Protein AF-A0A927RQB7-F1 (afdb_monomer)

Foldseek 3Di:
DLVVVVVVLLVVLLVCCLVVVQSLVSLVVSVVVVPDQLVVSVVVSVVSCVVSVVVVVVVCVVVVVDPPPCVCVVVVVVVVVVVVVVVVVVPDDSVVVVVVVVVVVVVVVVVVVVVVVVVVVVVVVVVVVVVVVVVVVVVVPD

Sequence (142 aa):
MKIFLTILFGFVAGVVGGMGMGGGTFLIPLFQFLNYSQKSIQAANLISFLPMAVLALVLHFKNGLVKTKGVGYIIVPAVILSVVGALVTNSVKPRVLKICFGFFFLAMGVFELINSIKNIKNQSKMGKKQGKKDKKQQKNKG

Secondary structure (DSSP, 8-state):
-HHHHHHHHHHHHHHHIIIII-THHHHHHHHHTTT--HHHHHHHHHHHHHHHHHHHHHHHHHTT----TTTHHHHHHHHHHHHHHHHHHHHS-HHHHHHHHHHHHHHHHHHHHHHHHHHHHHHHHHHHHHHHHHHHHHTT--

Structure (mmCIF, N/CA/C/O backbone):
data_AF-A0A927RQB7-F1
#
_entry.id   AF-A0A927RQB7-F1
#
loop_
_atom_site.group_PDB
_atom_site.id
_atom_site.type_symbol
_atom_site.label_atom_id
_atom_site.label_alt_id
_atom_site.label_comp_id
_atom_site.label_asym_id
_atom_site.label_entity_id
_atom_site.label_seq_id
_atom_site.pdbx_PDB_ins_code
_atom_site.Cartn_x
_atom_site.Cartn_y
_atom_site.Cartn_z
_atom_site.occupancy
_atom_site.B_iso_or_equiv
_atom_site.auth_seq_id
_atom_site.auth_comp_id
_atom_site.auth_asym_id
_atom_site.auth_atom_id
_atom_site.pdbx_PDB_model_num
ATOM 1 N N . MET A 1 1 ? 26.506 -1.624 2.181 1.00 55.53 1 MET A N 1
ATOM 2 C CA . MET A 1 1 ? 25.748 -0.495 2.778 1.00 55.53 1 MET A CA 1
ATOM 3 C C . MET A 1 1 ? 24.272 -0.427 2.359 1.00 55.53 1 MET A C 1
ATOM 5 O O . MET A 1 1 ? 23.449 -0.115 3.205 1.00 55.53 1 MET A O 1
ATOM 9 N N . LYS A 1 2 ? 23.895 -0.762 1.110 1.00 55.78 2 LYS A N 1
ATOM 10 C CA . LYS A 1 2 ? 22.492 -0.698 0.634 1.00 55.78 2 LYS A CA 1
ATOM 11 C C . LYS A 1 2 ? 21.515 -1.618 1.393 1.00 55.78 2 LYS A C 1
ATOM 13 O O . LYS A 1 2 ? 20.411 -1.191 1.693 1.00 55.78 2 LYS A O 1
ATOM 18 N N . ILE A 1 3 ? 21.947 -2.830 1.762 1.00 64.19 3 ILE A N 1
ATOM 19 C CA . ILE A 1 3 ? 21.092 -3.835 2.422 1.00 64.19 3 ILE A CA 1
ATOM 20 C C . ILE A 1 3 ? 20.639 -3.412 3.831 1.00 64.19 3 ILE A C 1
ATOM 22 O O . ILE A 1 3 ? 19.503 -3.657 4.218 1.00 64.19 3 ILE A O 1
ATOM 26 N N . PHE A 1 4 ? 21.506 -2.716 4.575 1.00 70.69 4 PHE A N 1
ATOM 27 C CA . PHE A 1 4 ? 21.216 -2.254 5.933 1.00 70.69 4 PHE A CA 1
ATOM 28 C C . PHE A 1 4 ? 20.151 -1.148 5.927 1.00 70.69 4 PHE A C 1
ATOM 30 O O . PHE A 1 4 ? 19.220 -1.175 6.726 1.00 70.69 4 PHE A O 1
ATOM 37 N N . LEU A 1 5 ? 20.224 -0.233 4.951 1.00 64.69 5 LEU A N 1
ATOM 38 C CA . LEU A 1 5 ? 19.172 0.756 4.703 1.00 64.69 5 LEU A CA 1
ATOM 39 C C . LEU A 1 5 ? 17.845 0.082 4.332 1.00 64.69 5 LEU A C 1
ATOM 41 O O . LEU A 1 5 ? 16.802 0.474 4.845 1.00 64.69 5 LEU A O 1
ATOM 45 N N . THR A 1 6 ? 17.863 -0.946 3.478 1.00 63.22 6 THR A N 1
ATOM 46 C CA . THR A 1 6 ? 16.637 -1.660 3.087 1.00 63.22 6 THR A CA 1
ATOM 47 C C . THR A 1 6 ? 15.944 -2.304 4.286 1.00 63.22 6 THR A C 1
ATOM 49 O O . THR A 1 6 ? 14.725 -2.206 4.403 1.00 63.22 6 THR A O 1
ATOM 52 N N . ILE A 1 7 ? 16.710 -2.908 5.197 1.00 67.50 7 ILE A N 1
ATOM 53 C CA . ILE A 1 7 ? 16.171 -3.519 6.418 1.00 67.50 7 ILE A CA 1
ATOM 54 C C . ILE A 1 7 ? 15.595 -2.449 7.352 1.00 67.50 7 ILE A C 1
ATOM 56 O O . ILE A 1 7 ? 14.472 -2.600 7.828 1.00 67.50 7 ILE A O 1
ATOM 60 N N . LEU A 1 8 ? 16.314 -1.342 7.567 1.00 70.06 8 LEU A N 1
ATOM 61 C CA . LEU A 1 8 ? 15.872 -0.269 8.461 1.00 70.06 8 LEU A CA 1
ATOM 62 C C . LEU A 1 8 ? 14.584 0.406 7.963 1.00 70.06 8 LEU A C 1
ATOM 64 O O . LEU A 1 8 ? 13.637 0.589 8.725 1.00 70.06 8 LEU A O 1
ATOM 68 N N . PHE A 1 9 ? 14.508 0.728 6.673 1.00 65.62 9 PHE A N 1
ATOM 69 C CA . PHE A 1 9 ? 13.298 1.305 6.089 1.00 65.62 9 PHE A CA 1
ATOM 70 C C . PHE A 1 9 ? 12.160 0.288 5.964 1.00 65.62 9 PHE A C 1
ATOM 72 O O . PHE A 1 9 ? 11.005 0.664 6.140 1.00 65.62 9 PHE A O 1
ATOM 79 N N . GLY A 1 10 ? 12.463 -0.990 5.708 1.00 65.62 10 GLY A N 1
ATOM 80 C CA . GLY A 1 10 ? 11.477 -2.071 5.749 1.00 65.62 10 GLY A CA 1
ATOM 81 C C . GLY A 1 10 ? 10.854 -2.222 7.137 1.00 65.62 10 GLY A C 1
ATOM 82 O O . GLY A 1 10 ? 9.639 -2.366 7.251 1.00 65.62 10 GLY A O 1
ATOM 83 N N . PHE A 1 11 ? 11.661 -2.087 8.192 1.00 68.81 11 PHE A N 1
ATOM 84 C CA . PHE A 1 11 ? 11.192 -2.086 9.574 1.00 68.81 11 PHE A CA 1
ATOM 85 C C . PHE A 1 11 ? 10.286 -0.884 9.869 1.00 68.81 11 PHE A C 1
ATOM 87 O O . PHE A 1 11 ? 9.163 -1.064 10.333 1.00 68.81 11 PHE A O 1
ATOM 94 N N . VAL A 1 12 ? 10.717 0.335 9.525 1.00 67.56 12 VAL A N 1
ATOM 95 C CA . VAL A 1 12 ? 9.906 1.554 9.715 1.00 67.56 12 VAL A CA 1
ATOM 96 C C . VAL A 1 12 ? 8.596 1.478 8.926 1.00 67.56 12 VAL A C 1
ATOM 98 O O . VAL A 1 12 ? 7.534 1.786 9.462 1.00 67.56 12 VAL A O 1
ATOM 101 N N . ALA A 1 13 ? 8.641 1.013 7.678 1.00 64.31 13 ALA A N 1
ATOM 102 C CA . ALA A 1 13 ? 7.450 0.824 6.859 1.00 64.31 13 ALA A CA 1
ATOM 103 C C . ALA A 1 13 ? 6.517 -0.260 7.416 1.00 64.31 13 ALA A C 1
ATOM 105 O O . ALA A 1 13 ? 5.301 -0.111 7.325 1.00 64.31 13 ALA A O 1
ATOM 106 N N . GLY A 1 14 ? 7.062 -1.318 8.021 1.00 63.66 14 GLY A N 1
ATOM 107 C CA . GLY A 1 14 ? 6.291 -2.341 8.724 1.00 63.66 14 GLY A CA 1
ATOM 108 C C . GLY A 1 14 ? 5.595 -1.797 9.973 1.00 63.66 14 GLY A C 1
ATOM 109 O O . GLY A 1 14 ? 4.418 -2.079 10.177 1.00 63.66 14 GLY A O 1
ATOM 110 N N . VAL A 1 15 ? 6.275 -0.962 10.766 1.00 67.88 15 VAL A N 1
ATOM 111 C CA . VAL A 1 15 ? 5.695 -0.313 11.957 1.00 67.88 15 VAL A CA 1
ATOM 112 C C . VAL A 1 15 ? 4.596 0.676 11.562 1.00 67.88 15 VAL A C 1
ATOM 114 O O . VAL A 1 15 ? 3.474 0.578 12.052 1.00 67.88 15 VAL A O 1
ATOM 117 N N . VAL A 1 16 ? 4.880 1.588 10.626 1.00 64.31 16 VAL A N 1
ATOM 118 C CA . VAL A 1 16 ? 3.905 2.580 10.131 1.00 64.31 16 VAL A CA 1
ATOM 119 C C . VAL A 1 16 ? 2.745 1.901 9.400 1.00 64.31 16 VAL A C 1
ATOM 121 O O . VAL A 1 16 ? 1.589 2.302 9.545 1.00 64.31 16 VAL A O 1
ATOM 124 N N . GLY A 1 17 ? 3.044 0.836 8.653 1.00 64.12 17 GLY A N 1
ATOM 125 C CA . GLY A 1 17 ? 2.049 -0.051 8.073 1.00 64.12 17 GLY A CA 1
ATOM 126 C C . GLY A 1 17 ? 1.148 -0.618 9.155 1.00 64.12 17 GLY A C 1
ATOM 127 O O . GLY A 1 17 ? -0.047 -0.352 9.116 1.00 64.12 17 GLY A O 1
ATOM 128 N N . GLY A 1 18 ? 1.721 -1.292 10.155 1.00 60.34 18 GLY A N 1
ATOM 129 C CA . GLY A 1 18 ? 1.033 -1.878 11.309 1.00 60.34 18 GLY A CA 1
ATOM 130 C C . GLY A 1 18 ? 0.120 -0.912 12.070 1.00 60.34 18 GLY A C 1
ATOM 131 O O . GLY A 1 18 ? -0.908 -1.333 12.592 1.00 60.34 18 GLY A O 1
ATOM 132 N N . MET A 1 19 ? 0.432 0.388 12.064 1.00 66.19 19 MET A N 1
ATOM 133 C CA . MET A 1 19 ? -0.415 1.445 12.636 1.00 66.19 19 MET A CA 1
ATOM 134 C C . MET A 1 19 ? -1.653 1.796 11.787 1.00 66.19 19 MET A C 1
ATOM 136 O O . MET A 1 19 ? -2.429 2.672 12.162 1.00 66.19 19 MET A O 1
ATOM 140 N N . GLY A 1 20 ? -1.864 1.122 10.655 1.00 58.09 20 GLY A N 1
ATOM 141 C CA . GLY A 1 20 ? -3.031 1.287 9.784 1.00 58.09 20 GLY A CA 1
ATOM 142 C C . GLY A 1 20 ? -2.873 2.357 8.702 1.00 58.09 20 GLY A C 1
ATOM 143 O O . GLY A 1 20 ? -3.777 2.530 7.891 1.00 58.09 20 GLY A O 1
ATOM 144 N N . MET A 1 21 ? -1.725 3.040 8.637 1.00 60.66 21 MET A N 1
ATOM 145 C CA . MET A 1 21 ? -1.458 4.101 7.653 1.00 60.66 21 MET A CA 1
ATOM 146 C C . MET A 1 21 ? -1.099 3.5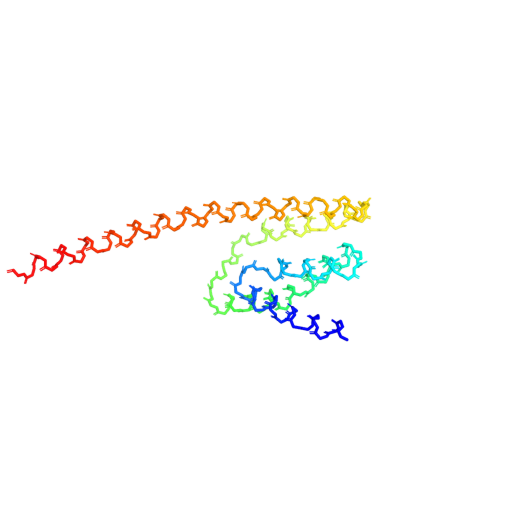49 6.258 1.00 60.66 21 MET A C 1
ATOM 148 O O . MET A 1 21 ? -1.044 4.289 5.279 1.00 60.66 21 MET A O 1
ATOM 152 N N . GLY A 1 22 ? -0.867 2.234 6.167 1.00 58.00 22 GLY A N 1
ATOM 153 C CA . GLY A 1 22 ? -0.460 1.538 4.953 1.00 58.00 22 GLY A CA 1
ATOM 154 C C . GLY A 1 22 ? 1.047 1.649 4.706 1.00 58.00 22 GLY A C 1
ATOM 155 O O . GLY A 1 22 ? 1.563 2.708 4.360 1.00 58.00 22 GLY A O 1
ATOM 156 N N . GLY A 1 23 ? 1.776 0.534 4.838 1.00 55.78 23 GLY A N 1
ATOM 157 C CA . GLY A 1 23 ? 3.249 0.502 4.769 1.00 55.78 23 GLY A CA 1
ATOM 158 C C . GLY A 1 23 ? 3.834 0.927 3.414 1.00 55.78 23 GLY A C 1
ATOM 159 O O . GLY A 1 23 ? 5.032 1.177 3.285 1.00 55.78 23 GLY A O 1
ATOM 160 N N . GLY A 1 24 ? 2.983 1.064 2.397 1.00 58.53 24 GLY A N 1
ATOM 161 C CA . GLY A 1 24 ? 3.379 1.439 1.052 1.00 58.53 24 GLY A CA 1
ATOM 162 C C . GLY A 1 24 ? 3.922 2.857 0.899 1.00 58.53 24 GLY A C 1
ATOM 163 O O . GLY A 1 24 ? 4.797 3.062 0.063 1.00 58.53 24 GLY A O 1
ATOM 164 N N . THR A 1 25 ? 3.474 3.811 1.719 1.00 58.19 25 THR A N 1
ATOM 165 C CA . THR A 1 25 ? 3.849 5.235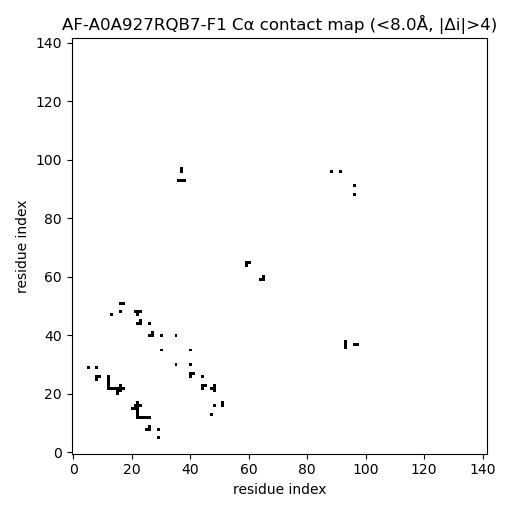 1.614 1.00 58.19 25 THR A CA 1
ATOM 166 C C . THR A 1 25 ? 5.357 5.465 1.748 1.00 58.19 25 THR A C 1
ATOM 168 O O . THR A 1 25 ? 5.911 6.334 1.077 1.00 58.19 25 THR A O 1
ATOM 171 N N . PHE A 1 26 ? 6.046 4.633 2.536 1.00 57.34 26 PHE A N 1
ATOM 172 C CA . PHE A 1 26 ? 7.496 4.721 2.742 1.00 57.34 26 PHE A CA 1
ATOM 173 C C . PHE A 1 26 ? 8.319 3.775 1.853 1.00 57.34 26 PHE A C 1
ATOM 175 O O . PHE A 1 26 ? 9.484 4.064 1.579 1.00 57.34 26 PHE A O 1
ATOM 182 N N . LEU A 1 27 ? 7.735 2.688 1.332 1.00 59.03 27 LEU A N 1
ATOM 183 C CA . LEU A 1 27 ? 8.443 1.782 0.412 1.00 59.03 27 LEU A CA 1
ATOM 184 C C . LEU A 1 27 ? 8.733 2.435 -0.951 1.00 59.03 27 LEU A C 1
ATOM 186 O O . LEU A 1 27 ? 9.713 2.104 -1.615 1.00 59.03 27 LEU A O 1
ATOM 190 N N . ILE A 1 28 ? 7.895 3.378 -1.377 1.00 59.34 28 ILE A N 1
ATOM 191 C CA . ILE A 1 28 ? 7.984 4.022 -2.695 1.00 59.34 28 ILE A CA 1
ATOM 192 C C . ILE A 1 28 ? 9.217 4.933 -2.833 1.00 59.34 28 ILE A C 1
ATOM 194 O O . ILE A 1 28 ? 9.963 4.749 -3.801 1.00 59.34 28 ILE A O 1
ATOM 198 N N . PRO A 1 29 ? 9.501 5.872 -1.903 1.00 56.50 29 PRO A N 1
ATOM 199 C CA . PRO A 1 29 ? 10.732 6.661 -1.970 1.00 56.50 29 PRO A CA 1
ATOM 200 C C . PRO A 1 29 ? 11.990 5.790 -1.839 1.00 56.50 29 PRO A C 1
ATOM 202 O O . PRO A 1 29 ? 13.002 6.095 -2.471 1.00 56.50 29 PRO A O 1
ATOM 205 N N . LEU A 1 30 ? 11.910 4.670 -1.106 1.00 54.97 30 LEU A N 1
ATOM 206 C CA . LEU A 1 30 ? 13.021 3.735 -0.925 1.00 54.97 30 LEU A CA 1
ATOM 207 C C . LEU A 1 30 ? 13.466 3.119 -2.254 1.00 54.97 30 LEU A C 1
ATOM 209 O O . LEU A 1 30 ? 14.641 3.173 -2.606 1.00 54.97 30 LEU A O 1
ATOM 213 N N . PHE A 1 31 ? 12.537 2.576 -3.037 1.00 54.31 31 PHE A N 1
ATOM 214 C CA . PHE A 1 31 ? 12.912 1.933 -4.291 1.00 54.31 31 PHE A CA 1
ATOM 215 C C . PHE A 1 31 ? 13.185 2.912 -5.441 1.00 54.31 31 PHE A C 1
ATOM 217 O O . PHE A 1 31 ? 13.930 2.564 -6.363 1.00 54.31 31 PHE A O 1
ATOM 224 N N . GLN A 1 32 ? 12.659 4.141 -5.378 1.00 55.12 32 GLN A N 1
ATOM 225 C CA . GLN A 1 32 ? 13.034 5.196 -6.323 1.00 55.12 32 GLN A CA 1
ATOM 226 C C . GLN A 1 32 ? 14.539 5.516 -6.243 1.00 55.12 32 GLN A C 1
ATOM 228 O O . GLN A 1 32 ? 15.145 5.855 -7.257 1.00 55.12 32 GLN A O 1
ATOM 233 N N . PHE A 1 33 ? 15.155 5.332 -5.071 1.00 53.22 33 PHE A N 1
ATOM 234 C CA . PHE A 1 33 ? 16.600 5.467 -4.862 1.00 53.22 33 PHE A CA 1
ATOM 235 C C . PHE A 1 33 ? 17.433 4.298 -5.425 1.00 53.22 33 PHE A C 1
ATOM 237 O O . PHE A 1 33 ? 18.647 4.429 -5.575 1.00 53.22 33 PHE A O 1
ATOM 244 N N . LEU A 1 34 ? 16.812 3.156 -5.747 1.00 55.28 34 LEU A N 1
AT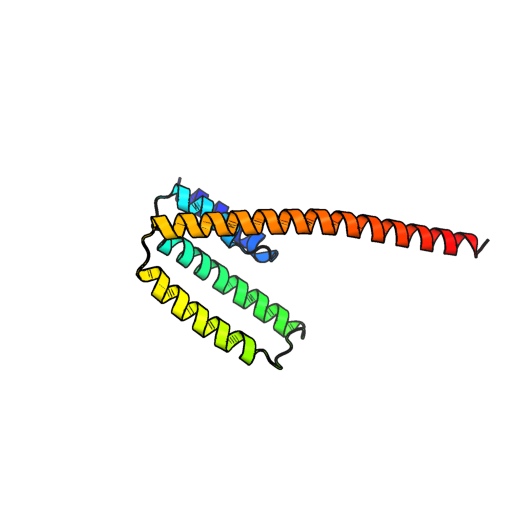OM 245 C CA . LEU A 1 34 ? 17.498 1.931 -6.182 1.00 55.28 34 LEU A CA 1
ATOM 246 C C . LEU A 1 34 ? 17.373 1.629 -7.693 1.00 55.28 34 LEU A C 1
ATOM 248 O O . LEU A 1 34 ? 17.836 0.577 -8.121 1.00 55.28 34 LEU A O 1
ATOM 252 N N . ASN A 1 35 ? 16.809 2.532 -8.512 1.00 57.59 35 ASN A N 1
ATOM 253 C CA . ASN A 1 35 ? 16.629 2.367 -9.973 1.00 57.59 35 ASN A CA 1
ATOM 254 C C . ASN A 1 35 ? 15.863 1.093 -10.407 1.00 57.59 35 ASN A C 1
ATOM 256 O O . ASN A 1 35 ? 15.950 0.673 -11.560 1.00 57.59 35 ASN A O 1
ATOM 260 N N . TYR A 1 36 ? 15.081 0.477 -9.516 1.00 63.59 36 TYR A N 1
ATOM 261 C CA . TYR A 1 36 ? 14.263 -0.684 -9.875 1.00 63.59 36 TYR A CA 1
ATOM 262 C C . TYR A 1 36 ? 13.054 -0.293 -10.731 1.00 63.59 36 TYR A C 1
ATOM 264 O O . TYR A 1 36 ? 12.519 0.814 -10.637 1.00 63.59 36 TYR A O 1
ATOM 272 N N . SER A 1 37 ? 12.592 -1.235 -11.560 1.00 66.12 37 SER A N 1
ATOM 273 C CA . SER A 1 37 ? 11.383 -1.046 -12.362 1.00 66.12 37 SER A CA 1
ATOM 274 C C . SER A 1 37 ? 10.175 -0.785 -11.452 1.00 66.12 37 SER A C 1
ATOM 276 O O . SER A 1 37 ? 9.961 -1.508 -10.480 1.00 66.12 37 SER A O 1
ATOM 278 N N . GLN A 1 38 ? 9.354 0.218 -11.781 1.00 66.12 38 GLN A N 1
ATOM 279 C CA . GLN A 1 38 ? 8.172 0.608 -10.993 1.00 66.12 38 GLN A CA 1
ATOM 280 C C . GLN A 1 38 ? 7.234 -0.574 -10.687 1.00 66.12 38 GLN A C 1
ATOM 282 O O . GLN A 1 38 ? 6.650 -0.639 -9.606 1.00 66.12 38 GLN A O 1
ATOM 287 N N . LYS A 1 39 ? 7.126 -1.534 -11.618 1.00 68.38 39 LYS A N 1
ATOM 288 C CA . LYS A 1 39 ? 6.323 -2.753 -11.448 1.00 68.38 39 LYS A CA 1
ATOM 289 C C . LYS A 1 39 ? 6.850 -3.620 -10.296 1.00 68.38 39 LYS A C 1
ATOM 291 O O . LYS A 1 39 ? 6.071 -4.065 -9.460 1.00 68.38 39 LYS A O 1
ATOM 296 N N . SER A 1 40 ? 8.168 -3.789 -10.196 1.00 70.81 40 SER A N 1
ATOM 297 C CA . SER A 1 40 ? 8.814 -4.547 -9.113 1.00 70.81 40 SER A CA 1
ATOM 298 C C . SER A 1 40 ? 8.615 -3.884 -7.745 1.00 70.81 40 SER A C 1
ATOM 300 O O . SER A 1 40 ? 8.381 -4.567 -6.753 1.00 70.81 40 SER A O 1
ATOM 302 N N . ILE A 1 41 ? 8.648 -2.550 -7.705 1.00 69.19 41 ILE A N 1
ATOM 303 C CA . ILE A 1 41 ? 8.456 -1.744 -6.488 1.00 69.19 41 ILE A CA 1
ATOM 304 C C . ILE A 1 41 ? 7.046 -1.928 -5.923 1.00 69.19 41 ILE A C 1
ATOM 306 O O . ILE A 1 41 ? 6.871 -2.169 -4.728 1.00 69.19 41 ILE A O 1
ATOM 310 N N . GLN A 1 42 ? 6.035 -1.829 -6.788 1.00 68.88 42 GLN A N 1
ATOM 311 C CA . GLN A 1 42 ? 4.638 -2.011 -6.396 1.00 68.88 42 GLN A CA 1
ATOM 312 C C . GLN A 1 42 ? 4.344 -3.458 -5.983 1.00 68.88 42 GLN A C 1
ATOM 314 O O . GLN A 1 42 ? 3.632 -3.671 -5.005 1.00 68.88 42 GLN A O 1
ATOM 319 N N . ALA A 1 43 ? 4.935 -4.446 -6.659 1.00 73.12 43 ALA A N 1
ATOM 320 C CA . ALA A 1 43 ? 4.790 -5.851 -6.281 1.00 73.12 43 ALA A CA 1
ATOM 321 C C . ALA A 1 43 ? 5.403 -6.149 -4.901 1.00 73.12 43 ALA A C 1
ATOM 323 O O . ALA A 1 43 ? 4.761 -6.785 -4.066 1.00 73.12 43 ALA A O 1
ATOM 324 N N . ALA A 1 44 ? 6.610 -5.639 -4.627 1.00 72.81 44 ALA A N 1
ATOM 325 C CA . ALA A 1 44 ? 7.265 -5.793 -3.325 1.00 72.81 44 ALA A CA 1
ATOM 326 C C . ALA A 1 44 ? 6.448 -5.158 -2.186 1.00 72.81 44 ALA A C 1
ATOM 328 O O . ALA A 1 44 ? 6.336 -5.717 -1.097 1.00 72.81 44 ALA A O 1
ATOM 329 N N . ASN A 1 45 ? 5.831 -4.008 -2.457 1.00 72.44 45 ASN A N 1
ATOM 330 C CA . ASN A 1 45 ? 4.905 -3.348 -1.543 1.00 72.44 45 ASN A CA 1
ATOM 331 C C . ASN A 1 45 ? 3.679 -4.230 -1.241 1.00 72.44 45 ASN A C 1
ATOM 333 O O . ASN A 1 45 ? 3.367 -4.455 -0.073 1.00 72.44 45 ASN A O 1
ATOM 337 N N . LEU A 1 46 ? 3.060 -4.820 -2.266 1.00 74.19 46 LEU A N 1
ATOM 338 C CA . LEU A 1 46 ? 1.921 -5.728 -2.103 1.00 74.19 46 LEU A CA 1
ATOM 339 C C . LEU A 1 46 ? 2.265 -6.963 -1.253 1.00 74.19 46 LEU A C 1
ATOM 341 O O . LEU A 1 46 ? 1.499 -7.347 -0.371 1.00 74.19 46 LEU A O 1
ATOM 345 N N . ILE A 1 47 ? 3.442 -7.552 -1.481 1.00 76.56 47 ILE A N 1
ATOM 346 C CA . ILE A 1 47 ? 3.949 -8.691 -0.701 1.00 76.56 47 ILE A CA 1
ATOM 347 C C . ILE A 1 47 ? 4.164 -8.307 0.766 1.00 76.56 47 ILE A C 1
ATOM 349 O O . ILE A 1 47 ? 3.837 -9.095 1.648 1.00 76.56 47 ILE A O 1
ATOM 353 N N . SER A 1 48 ? 4.648 -7.092 1.036 1.00 70.50 48 SER A N 1
ATOM 354 C CA . SER A 1 48 ? 4.811 -6.575 2.403 1.00 70.50 48 SER A CA 1
ATOM 355 C C . SER A 1 48 ? 3.468 -6.394 3.126 1.00 70.50 48 SER A C 1
ATOM 357 O O . SER A 1 48 ? 3.358 -6.634 4.329 1.00 70.50 48 SER A O 1
ATOM 359 N N . PHE A 1 49 ? 2.410 -6.044 2.390 1.00 70.62 49 PHE A N 1
ATOM 360 C CA . PHE A 1 49 ? 1.059 -5.952 2.943 1.00 70.62 49 PHE A CA 1
ATOM 361 C C . PHE A 1 49 ? 0.440 -7.304 3.288 1.00 70.62 49 PHE A C 1
ATOM 363 O O . PHE A 1 49 ? -0.423 -7.355 4.159 1.00 70.62 49 PHE A O 1
ATOM 370 N N . LEU A 1 50 ? 0.856 -8.392 2.644 1.00 79.81 50 LEU A N 1
ATOM 371 C CA . LEU A 1 50 ? 0.241 -9.704 2.823 1.00 79.81 50 LEU A CA 1
ATOM 372 C C . LEU A 1 50 ? 0.308 -10.229 4.275 1.00 79.81 50 LEU A C 1
ATOM 374 O O . LEU A 1 50 ? -0.755 -10.506 4.836 1.00 79.81 50 LEU A O 1
ATOM 378 N N . PRO A 1 51 ? 1.480 -10.316 4.943 1.00 75.75 51 PRO A N 1
ATOM 379 C CA . PRO A 1 51 ? 1.542 -10.762 6.337 1.00 75.75 51 PRO A CA 1
ATOM 380 C C . PRO A 1 51 ? 0.806 -9.799 7.275 1.00 75.75 51 PRO A C 1
ATOM 382 O O . PRO A 1 51 ? 0.146 -10.228 8.221 1.00 75.75 51 PRO A O 1
ATOM 385 N N . MET A 1 52 ? 0.858 -8.498 6.984 1.00 72.50 52 MET A N 1
ATOM 386 C CA . MET A 1 52 ? 0.157 -7.486 7.764 1.00 72.50 52 MET A CA 1
ATOM 387 C C . MET A 1 52 ? -1.368 -7.642 7.662 1.00 72.50 52 MET A C 1
ATOM 389 O O . MET A 1 52 ? -2.062 -7.589 8.676 1.00 72.50 52 MET A O 1
ATOM 393 N N . ALA A 1 53 ? -1.892 -7.875 6.457 1.00 76.12 53 ALA A N 1
ATOM 394 C CA . ALA A 1 53 ? -3.310 -8.100 6.210 1.00 76.12 53 ALA A CA 1
ATOM 395 C C . ALA A 1 53 ? -3.798 -9.373 6.907 1.00 76.12 53 ALA A C 1
ATOM 397 O O . ALA A 1 53 ? -4.864 -9.352 7.517 1.00 76.12 53 ALA A O 1
ATOM 398 N N . VAL A 1 54 ? -3.003 -10.449 6.885 1.00 81.19 54 VAL A N 1
ATOM 399 C CA . VAL A 1 54 ? -3.314 -11.688 7.613 1.00 81.19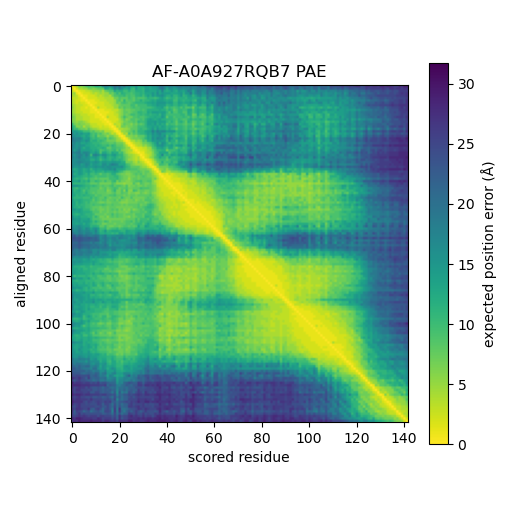 54 VAL A CA 1
ATOM 400 C C . VAL A 1 54 ? -3.429 -11.417 9.113 1.00 81.19 54 VAL A C 1
ATOM 402 O O . VAL A 1 54 ? -4.441 -11.768 9.715 1.00 81.19 54 VAL A O 1
ATOM 405 N N . LEU A 1 55 ? -2.449 -10.740 9.719 1.00 79.38 55 LEU A N 1
ATOM 406 C CA . LEU A 1 55 ? -2.490 -10.409 11.147 1.00 79.38 55 LEU A CA 1
ATOM 407 C C . LEU A 1 55 ? -3.674 -9.498 11.497 1.00 79.38 55 LEU A C 1
ATOM 409 O O . LEU A 1 55 ? -4.394 -9.766 12.459 1.00 79.38 55 LEU A O 1
ATOM 413 N N . ALA A 1 56 ? -3.916 -8.455 10.700 1.00 75.06 56 ALA A N 1
ATOM 414 C CA . ALA A 1 56 ? -5.036 -7.538 10.897 1.00 75.06 56 ALA A CA 1
ATOM 415 C C . ALA A 1 56 ? -6.390 -8.254 10.788 1.00 75.06 56 ALA A C 1
ATOM 417 O O . ALA A 1 56 ? -7.289 -7.984 11.589 1.00 75.06 56 ALA A O 1
ATOM 418 N N . LEU A 1 57 ? -6.517 -9.182 9.835 1.00 79.50 57 LEU A N 1
ATOM 419 C CA . LEU A 1 57 ? -7.708 -9.999 9.634 1.00 79.50 57 LEU A CA 1
ATOM 420 C C . LEU A 1 57 ? -7.929 -10.947 10.812 1.00 79.50 57 LEU A C 1
ATOM 422 O O . LEU A 1 57 ? -9.030 -10.980 11.352 1.00 79.50 57 LEU A O 1
ATOM 426 N N . VAL A 1 58 ? -6.889 -11.662 11.254 1.00 79.31 58 VAL A N 1
ATOM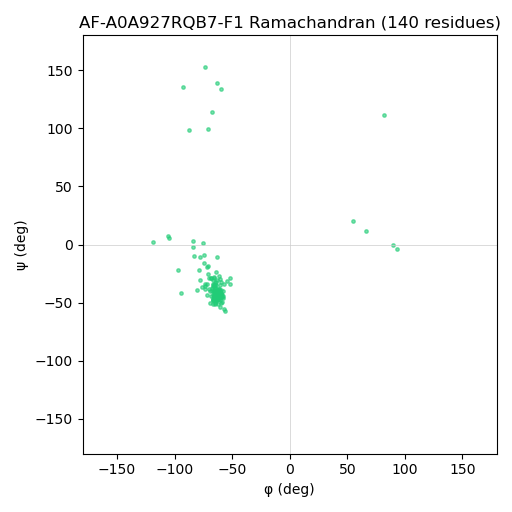 427 C CA . VAL A 1 58 ? -6.952 -12.569 12.413 1.00 79.31 58 VAL A CA 1
ATOM 428 C C . VAL A 1 58 ? -7.360 -11.812 13.679 1.00 79.31 58 VAL A C 1
ATOM 430 O O . VAL A 1 58 ? -8.253 -12.261 14.396 1.00 79.31 58 VAL A O 1
ATOM 433 N N . LEU A 1 59 ? -6.769 -10.641 13.937 1.00 75.81 59 LEU A N 1
ATOM 434 C CA . LEU A 1 59 ? -7.118 -9.803 15.089 1.00 75.81 59 LEU A CA 1
ATOM 435 C C . LEU A 1 59 ? -8.561 -9.279 15.008 1.00 75.81 59 LEU A C 1
ATOM 437 O O . LEU A 1 59 ? -9.293 -9.352 15.994 1.00 75.81 59 LEU A O 1
ATOM 441 N N . HIS A 1 60 ? -9.009 -8.809 13.839 1.00 74.19 60 HIS A N 1
ATOM 442 C CA . HIS A 1 60 ? -10.390 -8.345 13.659 1.00 74.19 60 HIS A CA 1
ATOM 443 C C . HIS A 1 60 ? -11.414 -9.475 13.796 1.00 74.19 60 HIS A C 1
ATOM 445 O O . HIS A 1 60 ? -12.465 -9.268 14.409 1.00 74.19 60 HIS A O 1
ATOM 451 N N . PHE A 1 61 ? -11.113 -10.662 13.258 1.00 75.25 61 PHE A N 1
ATOM 452 C CA . PHE A 1 61 ? -11.952 -11.851 13.418 1.00 75.25 61 PHE A CA 1
ATOM 453 C C . PHE A 1 61 ? -12.067 -12.246 14.888 1.00 75.25 61 PHE A C 1
ATOM 455 O O . PHE A 1 61 ? -13.172 -12.483 15.374 1.00 75.25 61 PHE A O 1
ATOM 462 N N . LYS A 1 62 ? -10.944 -12.256 15.613 1.00 69.94 62 LYS A N 1
ATOM 463 C CA . LYS A 1 62 ? -10.896 -12.623 17.032 1.00 69.94 62 LYS A CA 1
ATOM 464 C C . LYS A 1 62 ? -11.648 -11.628 17.924 1.00 69.94 62 LYS A C 1
ATOM 466 O O . LYS A 1 62 ? -12.208 -12.032 18.937 1.00 69.94 62 LYS A O 1
ATOM 471 N N . ASN A 1 63 ? -11.728 -10.359 17.524 1.00 70.50 63 ASN A N 1
ATOM 472 C CA . ASN A 1 63 ? -12.490 -9.327 18.233 1.00 70.50 63 ASN A CA 1
ATOM 473 C C . ASN A 1 63 ? -13.991 -9.292 17.871 1.00 70.50 63 ASN A C 1
ATOM 475 O O . ASN A 1 63 ? -14.705 -8.415 18.354 1.00 70.50 63 ASN A O 1
ATOM 479 N N . GLY A 1 64 ? -14.488 -10.201 17.021 1.00 66.12 64 GLY A N 1
ATOM 480 C CA . GLY A 1 64 ? -15.911 -10.288 16.657 1.00 66.12 64 GLY A CA 1
ATOM 481 C C . GLY A 1 64 ? -16.450 -9.090 15.860 1.00 66.12 64 GLY A C 1
ATOM 482 O O . GLY A 1 64 ? -17.658 -8.954 15.679 1.00 66.12 64 GLY A O 1
ATOM 483 N N . LEU A 1 65 ? -15.565 -8.220 15.361 1.00 60.34 65 LEU A N 1
ATOM 484 C CA . LEU A 1 65 ? -15.905 -7.002 14.614 1.00 60.34 65 LEU A CA 1
ATOM 485 C C . LEU A 1 65 ? -16.158 -7.267 13.118 1.00 60.34 65 LEU A C 1
ATOM 487 O O . LEU A 1 65 ? -16.501 -6.352 12.368 1.00 60.34 65 LEU A O 1
ATOM 491 N N . VAL A 1 66 ? -16.002 -8.514 12.665 1.00 61.41 66 VAL A N 1
ATOM 492 C CA . VAL A 1 66 ? -16.177 -8.895 11.260 1.00 61.41 66 VAL A CA 1
ATOM 493 C C . VAL A 1 66 ? -17.641 -9.226 10.992 1.00 61.41 66 VAL A C 1
ATOM 495 O O . VAL A 1 66 ? -18.114 -10.336 11.233 1.00 61.41 66 VAL A O 1
ATOM 498 N N . LYS A 1 67 ? -18.371 -8.255 10.437 1.00 65.06 67 LYS A N 1
ATOM 499 C CA . LYS A 1 67 ? -19.684 -8.515 9.838 1.00 65.06 67 LYS A CA 1
ATOM 500 C C . LYS A 1 67 ? -19.481 -9.288 8.538 1.00 65.06 67 LYS A C 1
ATOM 502 O O . LYS A 1 67 ? -19.175 -8.702 7.511 1.00 65.06 67 LYS A O 1
ATOM 507 N N . THR A 1 68 ? -19.668 -10.601 8.578 1.00 65.62 68 THR A N 1
ATOM 508 C CA . THR A 1 68 ? -19.554 -11.487 7.405 1.00 65.62 68 THR A CA 1
ATOM 509 C C . THR A 1 68 ? -20.717 -11.333 6.417 1.00 65.62 68 THR A C 1
ATOM 511 O O . THR A 1 68 ? -20.586 -11.674 5.241 1.00 65.62 68 THR A O 1
ATOM 514 N N . LYS A 1 69 ? -21.851 -10.768 6.854 1.00 60.09 69 LYS A N 1
ATOM 515 C CA . LYS A 1 69 ? -23.004 -10.477 5.988 1.00 60.09 69 LYS A CA 1
ATOM 516 C C . LYS A 1 69 ? -22.664 -9.373 4.979 1.00 60.09 69 LYS A C 1
ATOM 518 O O . LYS A 1 69 ? -22.466 -8.227 5.362 1.00 60.09 69 LYS A O 1
ATOM 523 N N . GLY A 1 70 ? -22.642 -9.726 3.691 1.00 66.38 70 GLY A N 1
ATOM 524 C CA . GLY A 1 70 ? -22.459 -8.792 2.569 1.00 66.38 70 GLY A CA 1
ATOM 525 C C . GLY A 1 70 ? -21.014 -8.606 2.094 1.00 66.38 70 GLY A C 1
ATOM 526 O O . GLY A 1 70 ? -20.791 -7.961 1.074 1.00 66.38 70 GLY A O 1
ATOM 527 N N . VAL A 1 71 ? -20.035 -9.221 2.766 1.00 77.31 71 VAL A N 1
ATOM 528 C CA . VAL A 1 71 ? -18.608 -9.114 2.406 1.00 77.31 71 VAL A CA 1
ATOM 529 C C . VAL A 1 71 ? -18.328 -9.630 0.991 1.00 77.31 71 VAL A C 1
ATOM 531 O O . VAL A 1 71 ? -17.527 -9.037 0.272 1.00 77.31 71 VAL A O 1
ATOM 534 N N . GLY A 1 72 ? -19.041 -10.669 0.543 1.00 73.94 72 GLY A N 1
ATOM 535 C CA . GLY A 1 72 ? -18.907 -11.198 -0.819 1.00 73.94 72 GLY A CA 1
ATOM 536 C C . GLY A 1 72 ? -19.173 -10.152 -1.907 1.00 73.94 72 GLY A C 1
ATOM 537 O O . GLY A 1 72 ? -18.481 -10.141 -2.920 1.00 73.94 72 GLY A O 1
ATOM 538 N N . TYR A 1 73 ? -20.088 -9.208 -1.664 1.00 82.06 73 TYR A N 1
ATOM 539 C CA . TYR A 1 73 ? -20.417 -8.149 -2.623 1.00 82.06 73 TYR A CA 1
ATOM 540 C C . TYR A 1 73 ? -19.297 -7.110 -2.774 1.00 82.06 73 TYR A C 1
ATOM 542 O O . TYR A 1 73 ? -19.258 -6.389 -3.762 1.00 82.06 73 TYR A O 1
ATOM 550 N N . ILE A 1 74 ? -18.379 -7.037 -1.806 1.00 83.19 74 ILE A N 1
ATOM 551 C CA . ILE A 1 74 ? -17.200 -6.164 -1.846 1.00 83.19 74 ILE A CA 1
ATOM 552 C C . ILE A 1 74 ? -15.995 -6.937 -2.391 1.00 83.19 74 ILE A C 1
ATOM 554 O O . ILE A 1 74 ? -15.253 -6.413 -3.220 1.00 83.19 74 ILE A O 1
ATOM 558 N N . ILE A 1 75 ? -15.816 -8.194 -1.968 1.00 85.25 75 ILE A N 1
ATOM 559 C CA . ILE A 1 75 ? -14.686 -9.029 -2.399 1.00 85.25 75 ILE A CA 1
ATOM 560 C C . ILE A 1 75 ? -14.738 -9.289 -3.904 1.00 85.25 75 ILE A C 1
ATOM 562 O O . ILE A 1 75 ? -13.725 -9.114 -4.575 1.00 85.25 75 ILE A O 1
ATOM 566 N N . VAL A 1 76 ? -15.894 -9.681 -4.446 1.00 87.88 76 VAL A N 1
ATOM 567 C CA . VAL A 1 76 ? -16.025 -10.038 -5.868 1.00 87.88 76 VAL A CA 1
ATOM 568 C C . VAL A 1 76 ? -15.581 -8.897 -6.796 1.00 87.88 76 VAL A C 1
ATOM 570 O O . VAL A 1 76 ? -14.662 -9.118 -7.588 1.00 87.88 76 VAL A O 1
ATOM 573 N N . PRO A 1 77 ? -16.127 -7.667 -6.699 1.00 90.62 77 PRO A N 1
ATOM 574 C CA . PRO A 1 77 ? -15.661 -6.570 -7.539 1.00 90.62 77 PRO A CA 1
ATOM 575 C C . PRO A 1 77 ? -14.215 -6.173 -7.229 1.00 90.62 77 PRO A C 1
ATOM 577 O O . PRO A 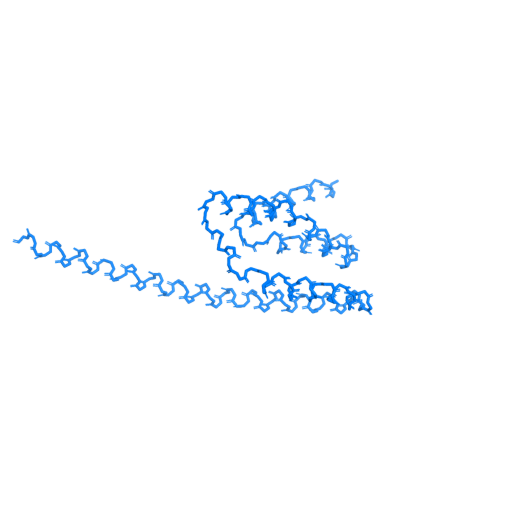1 77 ? -13.488 -5.848 -8.161 1.00 90.62 77 PRO A O 1
ATOM 580 N N . ALA A 1 78 ? -13.758 -6.243 -5.972 1.00 86.19 78 ALA A N 1
ATOM 581 C CA . ALA A 1 78 ? -12.368 -5.931 -5.630 1.00 86.19 78 ALA A CA 1
ATOM 582 C C . ALA A 1 78 ? -11.371 -6.880 -6.317 1.00 86.19 78 ALA A C 1
ATOM 584 O O . ALA A 1 78 ? -10.370 -6.422 -6.869 1.00 86.19 78 ALA A O 1
ATOM 585 N N . VAL A 1 79 ? -11.657 -8.186 -6.332 1.00 90.94 79 VAL A N 1
ATOM 586 C CA . VAL A 1 79 ? -10.819 -9.192 -7.001 1.00 90.94 79 VAL A CA 1
ATOM 587 C C . VAL A 1 79 ? -10.835 -8.982 -8.513 1.00 90.94 79 VAL A C 1
ATOM 589 O O . VAL A 1 79 ? -9.769 -8.921 -9.124 1.00 90.94 79 VAL A O 1
ATOM 592 N N . ILE A 1 80 ? -12.015 -8.798 -9.114 1.00 92.81 80 ILE A N 1
ATOM 593 C CA . ILE A 1 80 ? -12.141 -8.561 -10.561 1.00 92.81 80 ILE A CA 1
ATOM 594 C C . ILE A 1 80 ? -11.354 -7.309 -10.964 1.00 92.81 80 ILE A C 1
ATOM 596 O O . ILE A 1 80 ? -10.534 -7.358 -11.881 1.00 92.81 80 ILE A O 1
ATOM 600 N N . LEU A 1 81 ? -11.550 -6.198 -10.252 1.00 91.19 81 LEU A N 1
ATOM 601 C CA . LEU A 1 81 ? -10.890 -4.931 -10.558 1.00 91.19 81 LEU A CA 1
ATOM 602 C C . LEU A 1 81 ? -9.371 -5.008 -10.336 1.00 91.19 81 LEU A C 1
ATOM 604 O O . LEU A 1 81 ? -8.613 -4.418 -11.104 1.00 91.19 81 LEU A O 1
ATOM 608 N N . SER A 1 82 ? -8.917 -5.770 -9.334 1.00 87.38 82 SER A N 1
ATOM 609 C CA . SER A 1 82 ? -7.493 -6.019 -9.086 1.00 87.38 82 SER A CA 1
ATOM 610 C C . SER A 1 82 ? -6.839 -6.794 -10.235 1.00 87.38 82 SER A C 1
ATOM 612 O O . SER A 1 82 ? -5.792 -6.374 -10.731 1.00 87.38 82 SER A O 1
ATOM 614 N N . VAL A 1 83 ? -7.477 -7.870 -10.713 1.00 90.81 83 VAL A N 1
ATOM 615 C CA . VAL A 1 83 ? -6.975 -8.667 -11.846 1.00 90.81 83 VAL A CA 1
ATOM 616 C C . VAL A 1 83 ? -6.945 -7.830 -13.124 1.00 90.81 83 VAL A C 1
ATOM 618 O O . VAL A 1 83 ? -5.915 -7.770 -13.796 1.00 90.81 83 VAL A O 1
ATOM 621 N N . VAL A 1 84 ? -8.035 -7.124 -13.436 1.00 92.19 84 VAL A N 1
ATOM 622 C CA . VAL A 1 84 ? -8.104 -6.244 -14.614 1.00 92.19 84 VAL A CA 1
ATOM 623 C C . VAL A 1 84 ? -7.037 -5.147 -14.532 1.00 92.19 84 VAL A C 1
ATOM 625 O O . VAL A 1 84 ? -6.308 -4.925 -15.499 1.00 92.19 84 VAL A O 1
ATOM 628 N N . GLY A 1 85 ? -6.876 -4.508 -13.372 1.00 87.94 85 GLY A N 1
ATOM 629 C CA . GLY A 1 85 ? -5.849 -3.490 -13.148 1.00 87.94 85 GLY A CA 1
ATOM 630 C C . GLY A 1 85 ? -4.423 -4.018 -13.338 1.00 87.94 85 GLY A C 1
ATOM 631 O O . GLY A 1 85 ? -3.594 -3.341 -13.954 1.00 87.94 85 GLY A O 1
ATOM 632 N N . ALA A 1 86 ? -4.136 -5.238 -12.875 1.00 86.50 86 ALA A N 1
ATOM 633 C CA . ALA A 1 86 ? -2.838 -5.885 -13.067 1.00 86.50 86 ALA A CA 1
ATOM 634 C C . ALA A 1 86 ? -2.548 -6.164 -14.553 1.00 86.50 86 ALA A C 1
ATOM 636 O O . ALA A 1 86 ? -1.448 -5.872 -15.031 1.00 86.50 86 ALA A O 1
ATOM 637 N N . LEU A 1 87 ? -3.544 -6.654 -15.301 1.00 88.44 87 LEU A N 1
ATOM 638 C CA . LEU A 1 87 ? -3.419 -6.907 -16.740 1.00 88.44 87 LEU A CA 1
ATOM 639 C C . LEU A 1 87 ? -3.190 -5.612 -17.529 1.00 88.44 87 LEU A C 1
ATOM 641 O O . LEU A 1 87 ? -2.268 -5.544 -18.343 1.00 88.44 87 LEU A O 1
ATOM 645 N N . VAL A 1 88 ? -3.963 -4.560 -17.239 1.00 86.94 88 VAL A N 1
ATOM 646 C CA . VAL A 1 88 ? -3.797 -3.237 -17.865 1.00 86.94 88 VAL A CA 1
ATOM 647 C C . VAL A 1 88 ? -2.405 -2.672 -17.579 1.00 86.94 88 VAL A C 1
ATOM 649 O O . VAL A 1 88 ? -1.739 -2.168 -18.483 1.00 86.94 88 VAL A O 1
ATOM 652 N N . THR A 1 89 ? -1.916 -2.818 -16.346 1.00 84.19 89 THR A N 1
ATOM 653 C CA . THR A 1 89 ? -0.585 -2.337 -15.941 1.00 84.19 89 THR A CA 1
ATOM 654 C C . THR A 1 89 ? 0.545 -3.005 -16.728 1.00 84.19 89 THR A C 1
ATOM 656 O O . THR A 1 89 ? 1.602 -2.396 -16.923 1.00 84.19 89 THR A O 1
ATOM 659 N N . ASN A 1 90 ? 0.355 -4.232 -17.225 1.00 83.00 90 ASN A N 1
ATOM 660 C CA . ASN A 1 90 ? 1.408 -4.912 -17.971 1.00 83.00 90 ASN A CA 1
ATOM 661 C C . ASN A 1 90 ? 1.720 -4.230 -19.315 1.00 83.00 90 ASN A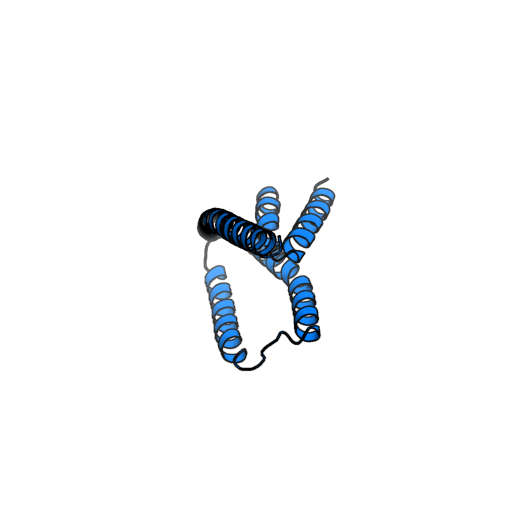 C 1
ATOM 663 O O . ASN A 1 90 ? 2.891 -4.152 -19.692 1.00 83.00 90 ASN A O 1
ATOM 667 N N . SER A 1 91 ? 0.696 -3.665 -19.958 1.00 83.81 91 SER A N 1
ATOM 668 C CA . SER A 1 91 ? 0.773 -2.969 -21.250 1.00 83.81 91 SER A CA 1
ATOM 669 C C . SER A 1 91 ? 1.211 -1.500 -21.134 1.00 83.81 91 SER A C 1
ATOM 671 O O . SER A 1 91 ? 1.499 -0.850 -22.138 1.00 83.81 91 SER A O 1
ATOM 673 N N . VAL A 1 92 ? 1.285 -0.952 -19.915 1.00 83.62 92 VAL A N 1
ATOM 674 C CA . VAL A 1 92 ? 1.631 0.455 -19.659 1.00 83.62 92 VAL A CA 1
ATOM 675 C C . VAL A 1 92 ? 3.136 0.623 -19.422 1.00 83.62 92 VAL A C 1
ATOM 677 O O . VAL A 1 92 ? 3.768 -0.116 -18.663 1.00 83.62 92 VAL A O 1
ATOM 680 N N . LYS A 1 93 ? 3.733 1.652 -20.042 1.00 83.12 93 LYS A N 1
ATOM 681 C CA . LYS A 1 93 ? 5.155 1.988 -19.854 1.00 83.12 93 LYS A CA 1
ATOM 682 C C . LYS A 1 93 ? 5.434 2.386 -18.390 1.00 83.12 93 LYS A C 1
ATOM 684 O O . LYS A 1 93 ? 4.688 3.199 -17.837 1.00 83.12 93 LYS A O 1
ATOM 689 N N . PRO A 1 94 ? 6.561 1.955 -17.784 1.00 77.06 94 PRO A N 1
ATOM 690 C CA . PRO A 1 94 ? 6.898 2.269 -16.388 1.00 77.06 94 PRO A CA 1
ATOM 691 C C . PRO A 1 94 ? 6.906 3.769 -16.055 1.00 77.06 94 PRO A C 1
ATOM 693 O O . PRO A 1 94 ? 6.561 4.161 -14.942 1.00 77.06 94 PRO A O 1
ATOM 696 N N . ARG A 1 95 ? 7.260 4.621 -17.030 1.00 79.56 95 ARG A N 1
ATOM 697 C CA . ARG A 1 95 ? 7.259 6.085 -16.877 1.00 79.56 95 ARG A CA 1
ATOM 698 C C . ARG A 1 95 ? 5.859 6.648 -16.627 1.00 79.56 95 ARG A C 1
ATOM 700 O O . ARG A 1 95 ? 5.708 7.513 -15.772 1.00 79.56 95 ARG A O 1
ATOM 707 N N . VAL A 1 96 ? 4.851 6.150 -17.345 1.00 82.44 96 VAL A N 1
ATOM 708 C CA . VAL A 1 96 ? 3.454 6.585 -17.184 1.00 82.44 96 VAL A CA 1
ATOM 709 C C . VAL A 1 96 ? 2.930 6.124 -15.830 1.00 82.44 96 VAL A C 1
ATOM 711 O O . VAL A 1 96 ? 2.379 6.925 -15.080 1.00 82.44 96 VAL A O 1
ATOM 714 N N . LEU A 1 97 ? 3.214 4.870 -15.465 1.00 79.56 97 LEU A N 1
ATOM 715 C CA . LEU A 1 97 ? 2.826 4.310 -14.173 1.00 79.56 97 LEU A CA 1
ATOM 716 C C . LEU A 1 97 ? 3.394 5.127 -13.003 1.00 79.56 97 LEU A C 1
ATOM 718 O O . LEU A 1 97 ? 2.684 5.399 -12.038 1.00 79.56 97 LEU A O 1
ATOM 722 N N . LYS A 1 98 ? 4.648 5.586 -13.115 1.00 78.38 98 LYS A N 1
ATOM 723 C CA . LYS A 1 98 ? 5.286 6.460 -12.121 1.00 78.38 98 LYS A CA 1
ATOM 724 C C . LYS A 1 98 ? 4.567 7.807 -11.975 1.00 78.38 98 LYS A C 1
ATOM 726 O O . LYS A 1 98 ? 4.342 8.243 -10.850 1.00 78.38 98 LYS A O 1
ATOM 731 N N . ILE A 1 99 ? 4.203 8.456 -13.083 1.00 82.25 99 ILE A N 1
ATOM 732 C CA . ILE A 1 99 ? 3.521 9.762 -13.064 1.00 82.25 99 ILE A CA 1
ATOM 733 C C . ILE A 1 99 ? 2.115 9.626 -12.469 1.00 82.25 99 ILE A C 1
ATOM 735 O O . ILE A 1 99 ? 1.768 10.377 -11.560 1.00 82.25 99 ILE A O 1
ATOM 739 N N . CYS A 1 100 ? 1.334 8.637 -12.918 1.00 83.12 100 CYS A N 1
ATOM 740 C CA . CYS A 1 100 ? -0.010 8.382 -12.391 1.00 83.12 100 CYS A CA 1
ATOM 741 C C . CYS A 1 100 ? 0.018 8.090 -10.888 1.00 83.12 100 CYS A C 1
ATOM 743 O O . CYS A 1 100 ? -0.784 8.628 -10.129 1.00 83.12 100 CYS A O 1
ATOM 745 N N . PHE A 1 101 ? 0.970 7.269 -10.448 1.00 77.06 101 PHE A N 1
ATOM 746 C CA . PHE A 1 101 ? 1.098 6.911 -9.043 1.00 77.06 101 PHE A CA 1
ATOM 747 C C . PHE A 1 101 ? 1.571 8.091 -8.183 1.00 77.06 101 PHE A C 1
ATOM 749 O O . PHE A 1 101 ? 1.057 8.291 -7.087 1.00 77.06 101 PHE A O 1
ATOM 756 N N . GLY A 1 102 ? 2.484 8.923 -8.694 1.00 79.12 102 GLY A N 1
ATOM 757 C CA . GLY A 1 102 ? 2.881 10.169 -8.035 1.00 79.12 102 GLY A CA 1
ATOM 758 C C . GLY A 1 102 ? 1.711 11.143 -7.870 1.00 79.12 102 GLY A C 1
ATOM 759 O O . GLY A 1 102 ? 1.521 11.691 -6.787 1.00 79.12 102 GLY A O 1
ATOM 760 N N . PHE A 1 103 ? 0.883 11.305 -8.907 1.00 86.50 103 PHE A N 1
ATOM 761 C CA . PHE A 1 103 ? -0.320 12.138 -8.835 1.00 86.50 103 PHE A CA 1
ATOM 762 C C . PHE A 1 103 ? -1.340 11.590 -7.827 1.00 86.50 103 PHE A C 1
ATOM 764 O O . PHE A 1 103 ? -1.881 12.350 -7.027 1.00 86.50 103 PHE A O 1
ATOM 771 N N . PHE A 1 104 ? -1.553 10.270 -7.806 1.00 83.81 104 PHE A N 1
ATOM 772 C CA . PHE A 1 104 ? -2.403 9.609 -6.813 1.00 83.81 104 PHE A CA 1
ATOM 773 C C . PHE A 1 104 ? -1.921 9.864 -5.378 1.00 83.81 104 PHE A C 1
ATOM 775 O O . PHE A 1 104 ? -2.720 10.230 -4.519 1.00 83.81 104 PHE A O 1
ATOM 782 N N . PHE A 1 105 ? -0.615 9.737 -5.122 1.00 78.62 105 PHE A N 1
ATOM 783 C CA . PHE A 1 105 ? -0.036 10.026 -3.807 1.00 78.62 105 PHE A CA 1
ATOM 784 C C . PHE A 1 105 ? -0.189 11.490 -3.406 1.00 78.62 105 PHE A C 1
ATOM 786 O O . PHE A 1 105 ? -0.519 11.775 -2.257 1.00 78.62 105 PHE A O 1
ATOM 793 N N . LEU A 1 106 ? 0.009 12.415 -4.347 1.00 85.44 106 LEU A N 1
ATOM 794 C CA . LEU A 1 106 ? -0.197 13.838 -4.099 1.00 85.44 106 LEU A CA 1
ATOM 795 C C . LEU A 1 106 ? -1.661 14.126 -3.737 1.00 85.44 106 LEU A C 1
ATOM 797 O O . LEU A 1 106 ? -1.924 14.810 -2.751 1.00 85.44 106 LEU A O 1
ATOM 801 N N . ALA A 1 107 ? -2.609 13.558 -4.486 1.00 86.44 107 ALA A N 1
ATOM 802 C CA . ALA A 1 107 ? -4.037 13.700 -4.218 1.00 86.44 107 ALA A CA 1
ATOM 803 C C . ALA A 1 107 ? -4.426 13.121 -2.848 1.00 86.44 107 ALA A C 1
ATOM 805 O O . ALA A 1 107 ? -5.119 13.792 -2.083 1.00 86.44 107 ALA A O 1
ATOM 806 N N . MET A 1 108 ? -3.934 11.924 -2.505 1.00 80.75 108 MET A N 1
ATOM 807 C CA . MET A 1 108 ? -4.138 11.322 -1.183 1.00 80.75 108 MET A CA 1
ATOM 808 C C . MET A 1 108 ? -3.541 12.188 -0.072 1.00 80.75 108 MET A C 1
ATOM 810 O O . MET A 1 108 ? -4.216 12.438 0.919 1.00 80.75 108 MET A O 1
ATOM 814 N N . GLY A 1 109 ? -2.327 12.716 -0.249 1.00 81.25 109 GLY A N 1
ATOM 815 C CA . GLY A 1 109 ? -1.694 13.607 0.726 1.00 81.25 109 GLY A CA 1
ATOM 816 C C . GLY A 1 109 ? -2.483 14.899 0.955 1.00 81.25 109 GLY A C 1
ATOM 817 O O . GLY A 1 109 ? -2.669 15.314 2.098 1.00 81.25 109 GLY A O 1
ATOM 818 N N . VAL A 1 110 ? -3.003 15.515 -0.111 1.00 89.19 110 VAL A N 1
ATOM 819 C CA . VAL A 1 110 ? -3.863 16.706 -0.008 1.00 89.19 110 VAL A CA 1
ATOM 820 C C . VAL A 1 110 ? -5.192 16.365 0.669 1.00 89.19 110 VAL A C 1
ATOM 822 O O . VAL A 1 110 ? -5.635 17.104 1.549 1.00 89.19 110 VAL A O 1
ATOM 825 N N . PHE A 1 111 ? -5.820 15.245 0.304 1.00 86.62 111 PHE A N 1
ATOM 826 C CA . PHE A 1 111 ? -7.064 14.791 0.925 1.00 86.62 111 PHE A CA 1
ATOM 827 C C . PHE A 1 111 ? -6.884 14.525 2.425 1.00 86.62 111 PHE A C 1
ATOM 829 O O . PHE A 1 111 ? -7.665 15.031 3.234 1.00 86.62 111 PHE A O 1
ATOM 836 N N . GLU A 1 112 ? -5.825 13.805 2.800 1.00 82.75 112 GLU A N 1
ATOM 837 C CA . GLU A 1 112 ? -5.452 13.517 4.187 1.00 82.75 112 GLU A CA 1
ATOM 838 C C . GLU A 1 112 ? -5.198 14.816 4.964 1.00 82.75 112 GLU A C 1
ATOM 840 O O . GLU A 1 112 ? -5.696 14.981 6.077 1.00 82.75 112 GLU A O 1
ATOM 845 N N . LEU A 1 113 ? -4.492 15.783 4.365 1.00 85.69 113 LEU A N 1
ATOM 846 C CA . LEU A 1 113 ? -4.219 17.085 4.976 1.00 85.69 113 LEU A CA 1
ATOM 847 C C . LEU A 1 113 ? -5.511 17.870 5.237 1.00 85.69 113 LEU A C 1
ATOM 849 O O . LEU A 1 113 ? -5.714 18.377 6.342 1.00 85.69 113 LEU A O 1
ATOM 853 N N . ILE A 1 114 ? -6.415 17.934 4.257 1.00 89.38 114 ILE A N 1
ATOM 854 C CA . ILE A 1 114 ? -7.713 18.607 4.407 1.00 89.38 114 ILE A CA 1
ATOM 855 C C . ILE A 1 114 ? -8.544 17.921 5.501 1.00 89.38 114 ILE A C 1
ATOM 857 O O . ILE A 1 114 ? -9.102 18.599 6.373 1.00 89.38 114 ILE A O 1
ATOM 861 N N . ASN A 1 115 ? -8.608 16.587 5.492 1.00 82.69 115 ASN A N 1
ATOM 862 C CA . ASN A 1 115 ? -9.337 15.821 6.501 1.00 82.69 115 ASN A CA 1
ATOM 863 C C . ASN A 1 115 ? -8.728 15.977 7.896 1.00 82.69 115 ASN A C 1
ATOM 865 O O . ASN A 1 115 ? -9.470 16.131 8.866 1.00 82.69 115 ASN A O 1
ATOM 869 N N . SER A 1 116 ? -7.402 15.996 8.005 1.00 78.19 116 SER A N 1
ATOM 870 C CA . SER A 1 116 ? -6.685 16.205 9.262 1.00 78.19 116 SER A CA 1
ATOM 871 C C . SER A 1 116 ? -6.975 17.594 9.838 1.00 78.19 116 SER A C 1
ATOM 873 O O . SER A 1 116 ? -7.405 17.708 10.988 1.00 78.19 116 SER A O 1
ATOM 875 N N . ILE A 1 117 ? -6.903 18.651 9.020 1.00 84.94 117 ILE A N 1
ATOM 876 C CA . ILE A 1 117 ? -7.257 20.021 9.435 1.00 84.94 117 ILE A CA 1
ATOM 877 C C . ILE A 1 117 ? -8.725 20.095 9.893 1.00 84.94 117 ILE A C 1
ATOM 879 O O . ILE A 1 117 ? -9.042 20.703 10.925 1.00 84.94 117 ILE A O 1
ATOM 883 N N . LYS A 1 118 ? -9.642 19.439 9.170 1.00 77.81 118 LYS A N 1
ATOM 884 C CA . LYS A 1 118 ? -11.068 19.376 9.533 1.00 77.81 118 LYS A CA 1
ATOM 885 C C . LYS A 1 118 ? -11.297 18.604 10.839 1.00 77.81 118 LYS A C 1
ATOM 887 O O . LYS A 1 118 ? -12.090 19.047 11.674 1.00 77.81 118 LYS A O 1
ATOM 892 N N . ASN A 1 119 ? -10.579 17.502 11.052 1.00 72.25 119 ASN A N 1
ATOM 893 C CA . ASN A 1 119 ? -10.644 16.704 12.275 1.00 72.25 119 ASN A CA 1
ATOM 894 C C . ASN A 1 119 ? -10.078 17.453 13.488 1.00 72.25 119 ASN A C 1
ATOM 896 O O . ASN A 1 119 ? -10.720 17.446 14.537 1.00 72.25 119 ASN A O 1
ATOM 900 N N . ILE A 1 120 ? -8.974 18.195 13.350 1.00 73.38 120 ILE A N 1
ATOM 901 C CA . ILE A 1 120 ? -8.423 19.053 14.419 1.00 73.38 120 ILE A CA 1
ATOM 902 C C . ILE A 1 120 ? -9.437 20.143 14.825 1.00 73.38 120 ILE A C 1
ATOM 904 O O . ILE A 1 120 ? -9.664 20.416 16.013 1.00 73.38 120 ILE A O 1
ATOM 908 N N . LYS A 1 121 ? -10.141 20.732 13.851 1.00 65.75 121 LYS A N 1
ATOM 909 C CA . LYS A 1 121 ? -11.203 21.721 14.108 1.00 65.75 121 LYS A CA 1
ATOM 910 C C . LYS A 1 121 ? -12.444 21.113 14.783 1.00 65.75 121 LYS A C 1
ATOM 912 O O . LYS A 1 121 ? -13.128 21.806 15.537 1.00 65.75 121 LYS A O 1
ATOM 917 N N . ASN A 1 122 ? -12.736 19.832 14.557 1.00 61.53 122 ASN A N 1
ATOM 918 C CA . ASN A 1 122 ? -13.830 19.120 15.227 1.00 61.53 122 ASN A CA 1
ATOM 919 C C . ASN A 1 122 ? -13.452 18.642 16.641 1.00 61.53 122 ASN A C 1
ATOM 921 O O . ASN A 1 122 ? -14.257 18.797 17.562 1.00 61.53 122 ASN A O 1
ATOM 925 N N . GLN A 1 123 ? -12.221 18.163 16.842 1.00 59.72 123 GLN A N 1
ATOM 926 C CA . GLN A 1 123 ? -11.656 17.786 18.147 1.00 59.72 123 GLN A CA 1
ATOM 927 C C . GLN A 1 123 ? -11.675 18.970 19.131 1.00 59.72 123 GLN A C 1
ATOM 929 O O . GLN A 1 123 ? -12.158 18.855 20.260 1.00 59.72 123 GLN A O 1
ATOM 934 N N . SER A 1 124 ? -11.278 20.163 18.675 1.00 56.53 124 SER A N 1
ATOM 935 C CA . SER A 1 124 ? -11.327 21.389 19.492 1.00 56.53 124 SER A CA 1
ATOM 936 C C . SER A 1 124 ? -12.754 21.842 19.854 1.00 56.53 124 SER A C 1
ATOM 938 O O . SER A 1 124 ? -12.969 22.435 20.917 1.00 56.53 124 SER A O 1
ATOM 940 N N . LYS A 1 125 ? -13.762 21.534 19.025 1.00 54.53 125 LYS A N 1
ATOM 941 C CA . LYS A 1 125 ? -15.181 21.786 19.345 1.00 54.53 125 LYS A CA 1
ATOM 942 C C . LYS A 1 125 ? -15.748 20.774 20.347 1.00 54.53 125 LYS A C 1
ATOM 944 O O . LYS A 1 125 ? -16.544 21.175 21.200 1.00 54.53 125 LYS A O 1
ATOM 949 N N . MET A 1 126 ? -15.342 19.504 20.278 1.00 47.53 126 MET A N 1
ATOM 950 C CA . MET A 1 126 ? -15.722 18.473 21.256 1.00 47.53 126 MET A CA 1
ATOM 951 C C . MET A 1 126 ? -15.134 18.768 22.644 1.00 47.53 126 MET A C 1
ATOM 953 O O . MET A 1 126 ? -15.894 18.805 23.613 1.00 47.53 126 MET A O 1
ATOM 957 N N . GLY A 1 127 ? -13.848 19.130 22.733 1.00 50.47 127 GLY A N 1
ATOM 958 C CA . GLY A 1 127 ? -13.216 19.530 24.001 1.00 50.47 127 GLY A CA 1
ATOM 959 C C . GLY A 1 127 ? -13.877 20.752 24.663 1.00 50.47 127 GLY A C 1
ATOM 960 O O . GLY A 1 127 ? -14.116 20.761 25.870 1.00 50.47 127 GLY A O 1
ATOM 961 N N . LYS A 1 128 ? -14.291 21.760 23.876 1.00 53.69 128 LYS A N 1
ATOM 962 C CA . LYS A 1 128 ? -15.030 22.933 24.395 1.00 53.69 128 LYS A CA 1
ATOM 963 C C . LYS A 1 128 ? -16.465 22.611 24.845 1.00 53.69 128 LYS A C 1
ATOM 965 O O . LYS A 1 128 ? -16.981 23.288 25.736 1.00 53.69 128 LYS A O 1
ATOM 970 N N . LYS A 1 129 ? -17.126 21.609 24.250 1.00 52.31 129 LYS A N 1
ATOM 971 C CA . LYS A 1 129 ? -18.457 21.137 24.682 1.00 52.31 129 LYS A CA 1
ATOM 972 C C . LYS A 1 129 ? -18.381 20.333 25.985 1.00 52.31 129 LYS A C 1
ATOM 974 O O . LYS A 1 129 ? -19.253 20.520 26.832 1.00 52.31 129 LYS A O 1
ATOM 979 N N . GLN A 1 130 ? -17.345 19.508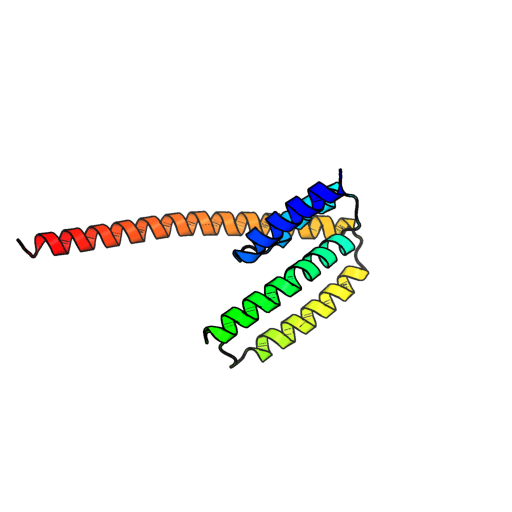 26.159 1.00 50.34 130 GLN A N 1
ATOM 980 C CA . GLN A 1 130 ? -17.100 18.738 27.385 1.00 50.34 130 GLN A CA 1
ATOM 981 C C . GLN A 1 130 ? -16.809 19.677 28.571 1.00 50.34 130 GLN A C 1
ATOM 983 O O . GLN A 1 130 ? -17.553 19.681 29.548 1.00 50.34 130 GLN A O 1
ATOM 988 N N . GLY A 1 131 ? -15.864 20.614 28.413 1.00 49.41 131 GLY A N 1
ATOM 989 C CA . GLY A 1 131 ? -15.519 21.575 29.471 1.00 49.41 131 GLY A CA 1
ATOM 990 C C . GLY A 1 131 ? -16.655 22.535 29.865 1.00 49.41 131 GLY A C 1
ATOM 991 O O . GLY A 1 131 ? -16.682 23.041 30.986 1.00 49.41 131 GLY A O 1
ATOM 992 N N . LYS A 1 132 ? -17.637 22.780 28.981 1.00 54.19 132 LYS A N 1
ATOM 993 C CA . LYS A 1 132 ? -18.869 23.517 29.330 1.00 54.19 132 LYS A CA 1
ATOM 994 C C . LYS A 1 132 ? -19.891 22.660 30.089 1.00 54.19 132 LYS A C 1
ATOM 996 O O . LYS A 1 132 ? -20.649 23.222 30.879 1.00 54.19 132 LYS A O 1
ATOM 1001 N N . LYS A 1 133 ? -19.939 21.343 29.858 1.00 50.66 133 LYS A N 1
ATOM 1002 C CA . LYS A 1 133 ? -20.804 20.416 30.609 1.00 50.66 133 LYS A CA 1
ATOM 1003 C C . LYS A 1 133 ? -20.286 20.210 32.033 1.00 50.66 133 LYS A C 1
ATOM 1005 O O . LYS A 1 133 ? -21.081 20.330 32.962 1.00 50.66 133 LYS A O 1
ATOM 1010 N N . ASP A 1 134 ? -18.978 20.039 32.205 1.00 48.94 134 ASP A N 1
ATOM 1011 C CA . ASP A 1 134 ? -18.368 19.818 33.525 1.00 48.94 134 ASP A CA 1
ATOM 1012 C C . ASP A 1 134 ? -18.512 21.053 34.431 1.00 48.94 134 ASP A C 1
ATOM 1014 O O . ASP A 1 134 ? -18.922 20.945 35.587 1.00 48.94 134 ASP A O 1
ATOM 1018 N N . LYS A 1 135 ? -18.328 22.262 33.873 1.00 54.69 135 LYS A N 1
ATOM 1019 C CA . LYS A 1 135 ? -18.578 23.522 34.598 1.00 54.69 135 LYS A CA 1
ATOM 1020 C C . LYS A 1 135 ? -20.047 23.727 34.984 1.00 54.69 135 LYS A C 1
ATOM 1022 O O . LYS A 1 135 ? -20.320 24.328 36.017 1.00 54.69 135 LYS A O 1
ATOM 1027 N N . LYS A 1 136 ? -21.004 23.243 34.181 1.00 52.62 136 LYS A N 1
ATOM 1028 C CA . LYS A 1 136 ? -22.438 23.296 34.527 1.00 52.62 136 LYS A CA 1
ATOM 1029 C C . LYS A 1 136 ? -22.808 22.295 35.622 1.00 52.62 136 LYS A C 1
ATOM 1031 O O . LYS A 1 136 ? -23.665 22.611 36.436 1.00 52.62 136 LYS A O 1
ATOM 1036 N N . GLN A 1 137 ? -22.171 21.125 35.661 1.00 52.97 137 GLN A N 1
ATOM 1037 C CA . GLN A 1 137 ? -22.419 20.123 36.702 1.00 52.97 137 GLN A CA 1
ATOM 1038 C C . GLN A 1 137 ? -21.813 20.512 38.055 1.00 52.97 137 GLN A C 1
ATOM 1040 O O . GLN A 1 137 ? -22.445 20.273 39.079 1.00 52.97 137 GLN A O 1
ATOM 1045 N N . GLN A 1 138 ? -20.645 21.161 38.075 1.00 53.28 138 GLN A N 1
ATOM 1046 C CA . GLN A 1 138 ? -20.069 21.698 39.316 1.00 53.28 138 GLN A CA 1
ATOM 1047 C C . GLN A 1 138 ? -20.892 22.851 39.901 1.00 53.28 138 GLN A C 1
ATOM 1049 O O . GLN A 1 138 ? -21.051 22.928 41.112 1.00 53.28 138 GLN A O 1
ATOM 1054 N N . LYS A 1 139 ? -21.478 23.707 39.055 1.00 53.22 139 LYS A N 1
ATOM 1055 C CA . LYS A 1 139 ? -22.300 24.843 39.505 1.00 53.22 139 LYS A CA 1
ATOM 1056 C C . LYS A 1 139 ? -23.694 24.453 40.022 1.00 53.22 139 LYS A C 1
ATOM 1058 O O . LYS A 1 139 ? -24.395 25.310 40.529 1.00 53.22 139 LYS A O 1
ATOM 1063 N N . ASN A 1 140 ? -24.106 23.196 39.845 1.00 51.50 140 ASN A N 1
ATOM 1064 C CA . ASN A 1 140 ? -25.415 22.686 40.272 1.00 51.50 140 ASN A CA 1
ATOM 1065 C C . ASN A 1 140 ? -25.320 21.796 41.528 1.00 51.50 140 ASN A C 1
ATOM 1067 O O . ASN A 1 140 ? -26.299 21.152 41.892 1.00 51.50 140 ASN A O 1
ATOM 1071 N N . LYS A 1 141 ? -24.123 21.691 42.126 1.00 52.78 141 LYS A N 1
ATOM 1072 C CA . LYS A 1 141 ? -23.815 20.881 43.318 1.00 52.78 141 LYS A CA 1
ATOM 1073 C C . LYS A 1 141 ? -23.316 21.711 44.515 1.00 52.78 141 LYS A C 1
ATOM 1075 O O . LYS A 1 141 ? -22.975 21.115 45.531 1.00 52.78 141 LYS A O 1
ATOM 1080 N N . GLY A 1 142 ? -23.245 23.035 44.390 1.00 44.81 142 GLY A N 1
ATOM 1081 C CA . GLY A 1 142 ? -22.960 23.981 45.475 1.00 44.81 142 GLY A CA 1
ATOM 1082 C C . GLY A 1 142 ? -24.046 25.037 45.515 1.00 44.81 142 GLY A C 1
ATOM 1083 O O . GLY A 1 142 ? -24.300 25.547 46.621 1.00 44.81 142 GLY A O 1
#

pLDDT: mean 70.35, std 12.43, range [44.81, 92.81]

Mean predicted aligned error: 13.08 Å

Radius of gyration: 21.6 Å; Cα contacts (8 Å, |Δi|>4): 47; chains: 1; bounding box: 51×38×67 Å

Solvent-accessible surface area (backbone atoms only — not comparable to full-atom values): 8054 Å² total; per-residue (Å²): 117,72,68,60,53,51,51,54,52,50,49,52,19,49,54,47,20,74,73,72,75,48,34,51,76,57,50,53,66,56,40,67,74,64,77,60,56,59,68,60,50,54,51,55,42,55,59,62,44,49,66,52,50,50,51,53,48,54,54,38,54,74,67,68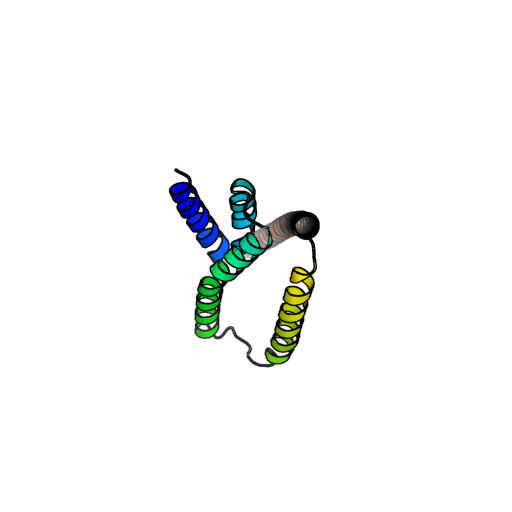,72,63,73,71,82,67,47,64,75,54,49,55,55,50,53,54,51,49,54,53,49,54,57,56,53,70,80,49,58,57,70,58,54,50,51,55,50,51,51,50,51,51,50,50,51,53,50,51,48,54,51,48,57,52,48,55,60,47,51,58,51,51,54,55,51,49,59,54,50,55,57,52,56,58,69,74,75,114